Protein AF-A0A3S4IBF2-F1 (afdb_monomer_lite)

Sequence (75 aa):
TWSQAMRRTILPQAGRVAVPPLSNTFISLVKDTSLAAAITVPEMFQAAQRIVATTYEPLILYVEAAALYLALSSV

Structure (mmCIF, N/CA/C/O backbone):
data_AF-A0A3S4IBF2-F1
#
_entry.id   AF-A0A3S4IBF2-F1
#
loop_
_atom_site.group_PDB
_atom_site.id
_atom_site.type_symbol
_atom_site.label_atom_id
_atom_site.label_alt_id
_atom_site.label_comp_id
_atom_site.label_asym_id
_atom_site.label_entity_id
_atom_site.label_seq_id
_atom_site.pdbx_PDB_ins_code
_atom_site.Cartn_x
_atom_site.Cartn_y
_atom_site.Cartn_z
_atom_site.occupancy
_atom_site.B_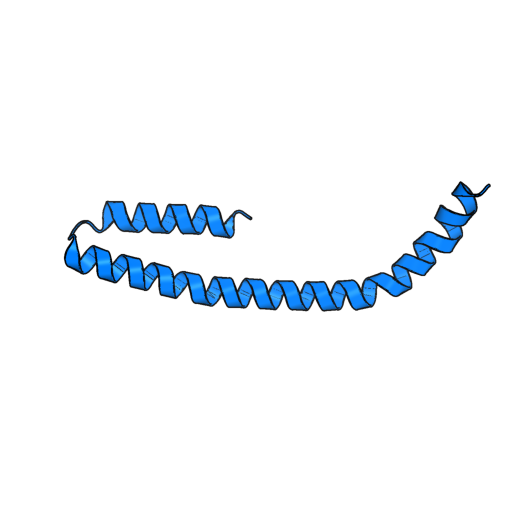iso_or_equiv
_atom_site.auth_seq_id
_atom_site.auth_comp_id
_atom_site.auth_asym_id
_atom_site.auth_atom_id
_atom_site.pdbx_PDB_model_num
ATOM 1 N N . THR A 1 1 ? 9.900 7.734 -39.296 1.00 84.94 1 THR A N 1
ATOM 2 C CA . THR A 1 1 ? 9.497 8.928 -38.505 1.00 84.94 1 THR A CA 1
ATOM 3 C C . THR A 1 1 ? 9.886 8.769 -37.042 1.00 84.94 1 THR A C 1
ATOM 5 O O . THR A 1 1 ? 10.008 7.644 -36.571 1.00 84.94 1 THR A O 1
ATOM 8 N N . TRP A 1 2 ? 10.084 9.873 -36.314 1.00 86.19 2 TRP A N 1
ATOM 9 C CA . TRP A 1 2 ? 10.502 9.883 -34.897 1.00 86.19 2 TRP A CA 1
ATOM 10 C C . TRP A 1 2 ? 9.578 9.043 -33.990 1.00 86.19 2 TRP A C 1
ATOM 12 O O . TRP A 1 2 ? 10.033 8.272 -33.149 1.00 86.19 2 TRP A O 1
ATOM 22 N N . SER A 1 3 ? 8.269 9.091 -34.253 1.00 90.56 3 SER A N 1
ATOM 23 C CA . SER A 1 3 ? 7.250 8.273 -33.581 1.00 90.56 3 SER A CA 1
ATOM 24 C C . SER A 1 3 ? 7.414 6.763 -33.811 1.00 90.56 3 SER A C 1
ATOM 26 O O . SER A 1 3 ? 7.174 5.965 -32.906 1.00 90.56 3 SER A O 1
ATOM 28 N N . GLN A 1 4 ? 7.862 6.356 -35.002 1.00 90.19 4 GLN A N 1
ATOM 29 C CA . GLN A 1 4 ? 8.154 4.959 -35.342 1.00 90.19 4 GLN A CA 1
ATOM 30 C C . GLN A 1 4 ? 9.373 4.434 -34.576 1.00 90.19 4 GLN A C 1
ATOM 32 O O . GLN A 1 4 ? 9.319 3.324 -34.046 1.00 90.19 4 GLN A O 1
ATOM 37 N N . ALA A 1 5 ? 10.440 5.235 -34.485 1.00 87.94 5 ALA A N 1
ATOM 38 C CA . ALA A 1 5 ? 11.651 4.885 -33.742 1.00 87.94 5 ALA A CA 1
ATOM 39 C C . ALA A 1 5 ? 11.379 4.786 -32.230 1.00 87.94 5 ALA A C 1
ATOM 41 O O . ALA A 1 5 ? 11.799 3.828 -31.582 1.00 87.94 5 ALA A O 1
ATOM 42 N N . MET A 1 6 ? 10.596 5.721 -31.682 1.00 91.81 6 MET A N 1
ATOM 43 C CA . MET A 1 6 ? 10.204 5.702 -30.273 1.00 91.81 6 MET A CA 1
ATOM 44 C C . MET A 1 6 ? 9.405 4.439 -29.913 1.00 91.81 6 MET A C 1
ATOM 46 O O . MET A 1 6 ? 9.752 3.739 -28.964 1.00 91.81 6 MET A O 1
ATOM 50 N N . ARG A 1 7 ? 8.372 4.096 -30.698 1.00 90.81 7 ARG A N 1
ATOM 51 C CA . ARG A 1 7 ? 7.518 2.923 -30.429 1.00 90.81 7 ARG A CA 1
ATOM 52 C C . ARG A 1 7 ? 8.211 1.580 -30.627 1.00 90.81 7 ARG A C 1
ATOM 54 O O . ARG A 1 7 ? 7.936 0.656 -29.872 1.00 90.81 7 ARG A O 1
ATOM 61 N N . ARG A 1 8 ? 9.037 1.441 -31.667 1.00 91.19 8 ARG A N 1
ATOM 62 C CA . ARG A 1 8 ? 9.594 0.133 -32.057 1.00 91.19 8 ARG A CA 1
ATOM 63 C C . ARG A 1 8 ? 10.970 -0.150 -31.472 1.00 91.19 8 ARG A C 1
ATOM 65 O O . ARG A 1 8 ? 11.322 -1.317 -31.348 1.00 91.19 8 ARG A O 1
ATOM 72 N N . THR A 1 9 ? 11.719 0.885 -31.102 1.00 88.25 9 THR A N 1
ATOM 73 C CA . THR A 1 9 ? 13.109 0.734 -30.661 1.00 88.25 9 THR A CA 1
ATOM 74 C C . THR A 1 9 ? 13.275 1.190 -29.219 1.00 88.25 9 THR A C 1
ATOM 76 O O . THR A 1 9 ? 13.650 0.390 -28.370 1.00 88.25 9 THR A O 1
ATOM 79 N N . ILE A 1 10 ? 12.938 2.445 -28.916 1.00 91.75 10 ILE A N 1
ATOM 80 C CA . ILE A 1 10 ? 13.301 3.067 -27.634 1.00 91.75 10 ILE A CA 1
ATOM 81 C C . ILE A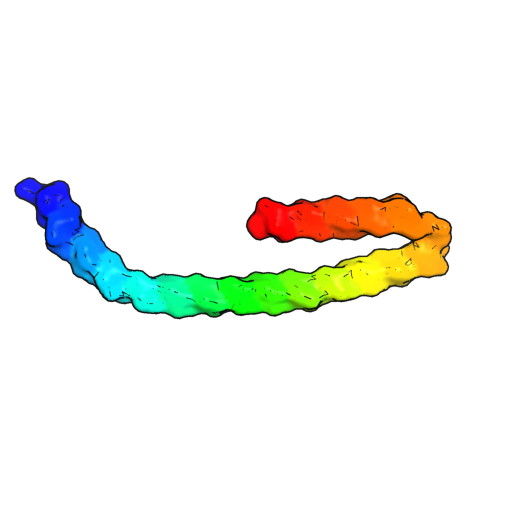 1 10 ? 12.423 2.558 -26.485 1.00 91.75 10 ILE A C 1
ATOM 83 O O . ILE A 1 10 ? 12.955 2.086 -25.487 1.00 91.75 10 ILE A O 1
ATOM 87 N N . LEU A 1 11 ? 11.092 2.588 -26.618 1.00 91.50 11 LEU A N 1
ATOM 88 C CA . LEU A 1 11 ? 10.172 2.121 -25.569 1.00 91.50 11 LEU A CA 1
ATOM 89 C C . LEU A 1 11 ? 10.367 0.644 -25.171 1.00 91.50 11 LEU A C 1
ATOM 91 O O . LEU A 1 11 ? 10.461 0.376 -23.974 1.00 91.50 11 LEU A O 1
ATOM 95 N N . PRO A 1 12 ? 10.465 -0.327 -26.102 1.00 91.38 12 PRO A N 1
ATOM 96 C CA . PRO A 1 12 ? 10.681 -1.722 -25.716 1.00 91.38 12 PRO A CA 1
ATOM 97 C C . PRO A 1 12 ? 12.068 -1.969 -25.104 1.00 91.38 12 PRO A C 1
ATOM 99 O O . PRO A 1 12 ? 12.202 -2.838 -24.243 1.00 91.38 12 PRO A O 1
ATOM 102 N N . GLN A 1 13 ? 13.096 -1.207 -25.496 1.00 89.81 13 GLN A N 1
ATOM 103 C CA . GLN A 1 13 ? 14.425 -1.289 -24.877 1.00 89.81 13 GLN A CA 1
ATOM 104 C C . GLN A 1 13 ? 14.428 -0.673 -23.474 1.00 89.81 13 GLN A C 1
ATOM 106 O O . GLN A 1 13 ? 14.864 -1.319 -22.523 1.00 89.81 13 GLN A O 1
ATOM 111 N N . ALA A 1 14 ? 13.869 0.530 -23.327 1.00 91.00 14 ALA A N 1
ATOM 112 C CA . ALA A 1 14 ? 13.730 1.210 -22.045 1.00 91.00 14 ALA A CA 1
ATOM 113 C C . ALA A 1 14 ? 12.887 0.391 -21.059 1.00 91.00 14 ALA A C 1
ATOM 115 O O . ALA A 1 14 ? 13.275 0.246 -19.906 1.00 91.00 14 ALA A O 1
ATOM 116 N N . GLY A 1 15 ? 11.788 -0.220 -21.518 1.00 92.06 15 GLY A N 1
ATOM 117 C CA . GLY A 1 15 ? 10.957 -1.103 -20.699 1.00 92.06 15 GLY A CA 1
ATOM 118 C C . GLY A 1 15 ? 11.733 -2.303 -20.152 1.00 92.06 15 GLY A C 1
ATOM 119 O O . GLY A 1 15 ? 11.663 -2.581 -18.961 1.00 92.06 15 GLY A O 1
ATOM 120 N N . ARG A 1 16 ? 12.546 -2.979 -20.973 1.00 90.38 16 ARG A N 1
ATOM 121 C CA . ARG A 1 16 ? 13.367 -4.115 -20.506 1.00 90.38 16 ARG A CA 1
ATOM 122 C C . ARG A 1 16 ? 14.410 -3.724 -19.456 1.00 90.38 16 ARG A C 1
ATOM 124 O O . ARG A 1 16 ? 14.725 -4.544 -18.603 1.00 90.38 16 ARG A O 1
ATOM 131 N N . VAL A 1 17 ? 14.926 -2.496 -19.512 1.00 92.00 17 VAL A N 1
ATOM 132 C CA . VAL A 1 17 ? 15.909 -1.980 -18.543 1.00 92.00 17 VAL A CA 1
ATOM 133 C C . VAL A 1 17 ? 15.235 -1.446 -17.276 1.00 92.00 17 VAL A C 1
ATOM 135 O O . VAL A 1 17 ? 15.753 -1.646 -16.183 1.00 92.00 17 VAL A O 1
ATOM 138 N N . ALA A 1 18 ? 14.078 -0.794 -17.402 1.00 92.44 18 ALA A N 1
ATOM 139 C CA . ALA A 1 18 ? 13.377 -0.164 -16.285 1.00 92.44 18 ALA A CA 1
ATOM 140 C C . ALA A 1 18 ? 12.519 -1.143 -15.468 1.00 92.44 18 ALA A C 1
ATOM 142 O O . ALA A 1 18 ? 12.372 -0.959 -14.263 1.00 92.44 18 ALA A O 1
ATOM 143 N N . VAL A 1 19 ? 11.966 -2.194 -16.084 1.00 92.12 19 VAL A N 1
ATOM 144 C CA . VAL A 1 19 ? 11.083 -3.154 -15.393 1.00 92.12 19 VAL A CA 1
ATOM 145 C C . VAL A 1 19 ? 11.769 -3.855 -14.209 1.00 92.12 19 VAL A C 1
ATOM 147 O O . VAL A 1 19 ? 11.156 -3.888 -13.141 1.00 92.12 19 VAL A O 1
ATOM 150 N N . PRO A 1 20 ? 13.011 -4.376 -14.312 1.00 91.12 20 PRO A N 1
ATOM 151 C CA . PRO A 1 20 ? 13.671 -5.026 -13.177 1.00 91.12 20 PRO A CA 1
ATOM 152 C C . PRO A 1 20 ? 13.851 -4.127 -11.933 1.00 91.12 20 PRO A C 1
ATOM 154 O O . PRO A 1 20 ? 13.401 -4.535 -10.860 1.00 91.12 20 PRO A O 1
ATOM 157 N N . PRO A 1 21 ? 14.434 -2.909 -12.016 1.00 93.25 21 PRO A N 1
ATOM 158 C CA . PRO A 1 21 ? 14.569 -2.040 -10.847 1.00 93.25 21 PRO A CA 1
ATOM 159 C C . PRO A 1 21 ? 13.219 -1.530 -10.330 1.00 93.25 21 PRO A C 1
ATOM 161 O O . PRO A 1 21 ? 13.018 -1.517 -9.118 1.00 93.25 21 PRO A O 1
ATOM 164 N N . LEU A 1 22 ? 12.265 -1.195 -11.210 1.00 92.56 22 LEU A N 1
ATOM 165 C CA . LEU A 1 22 ? 10.919 -0.786 -10.785 1.00 92.56 22 LEU A CA 1
ATOM 166 C C . LEU A 1 22 ? 10.194 -1.899 -10.025 1.00 92.56 22 LEU A C 1
ATOM 168 O O . LEU A 1 22 ? 9.531 -1.621 -9.031 1.00 92.56 22 LEU A O 1
ATOM 172 N N . SER A 1 23 ? 10.353 -3.154 -10.448 1.00 92.44 23 SER A N 1
ATOM 173 C CA . SER A 1 23 ? 9.768 -4.306 -9.752 1.00 92.44 23 SER A CA 1
ATOM 174 C C . SER A 1 23 ? 10.381 -4.488 -8.366 1.00 92.44 23 SER A C 1
ATOM 176 O O . SER A 1 23 ? 9.669 -4.767 -7.407 1.00 92.44 23 SER A O 1
ATOM 178 N N . ASN A 1 24 ? 11.693 -4.281 -8.236 1.00 91.50 24 ASN A N 1
ATOM 179 C CA . ASN A 1 24 ? 12.361 -4.349 -6.940 1.00 91.50 24 ASN A CA 1
ATOM 180 C C . ASN A 1 24 ? 11.879 -3.234 -5.994 1.00 91.50 24 ASN A C 1
ATOM 182 O O . ASN A 1 24 ? 11.529 -3.501 -4.845 1.00 91.50 24 ASN A O 1
ATOM 186 N N . THR A 1 25 ? 11.782 -1.996 -6.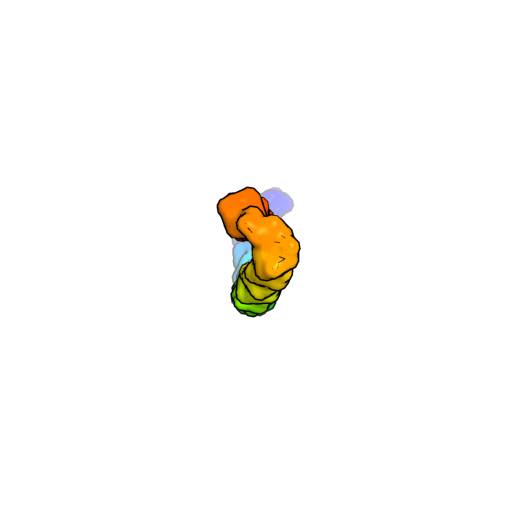490 1.00 92.81 25 THR A N 1
ATOM 187 C CA . THR A 1 25 ? 11.226 -0.872 -5.723 1.00 92.81 25 THR A CA 1
ATOM 188 C C . THR A 1 25 ? 9.764 -1.110 -5.352 1.00 92.81 25 THR A C 1
ATOM 190 O O . THR A 1 25 ? 9.392 -0.870 -4.210 1.00 92.81 25 THR A O 1
ATOM 193 N N . PHE A 1 26 ? 8.947 -1.639 -6.265 1.00 92.00 26 PHE A N 1
ATOM 194 C CA . PHE A 1 26 ? 7.557 -1.998 -5.985 1.00 92.00 26 PHE A CA 1
ATOM 195 C C . PHE A 1 26 ? 7.451 -3.025 -4.850 1.00 92.00 26 PHE A C 1
ATOM 197 O O . PHE A 1 26 ? 6.671 -2.832 -3.923 1.00 92.00 26 PHE A O 1
ATOM 204 N N . ILE A 1 27 ? 8.276 -4.076 -4.869 1.00 89.56 27 ILE A N 1
ATOM 205 C CA . ILE A 1 27 ? 8.311 -5.075 -3.791 1.00 89.56 27 ILE A CA 1
ATOM 206 C C . ILE A 1 27 ? 8.727 -4.439 -2.457 1.00 89.56 27 ILE A C 1
ATOM 208 O O . ILE A 1 27 ? 8.155 -4.790 -1.426 1.00 89.56 27 ILE A O 1
ATOM 212 N N . SER A 1 28 ? 9.698 -3.518 -2.456 1.00 91.38 28 SER A N 1
ATOM 213 C CA . SER A 1 28 ? 10.084 -2.788 -1.239 1.00 91.38 28 SER A CA 1
ATOM 214 C C . SER A 1 28 ? 8.925 -1.953 -0.709 1.00 91.38 28 SER A C 1
ATOM 216 O O . SER A 1 28 ? 8.561 -2.100 0.449 1.00 91.38 28 SER A O 1
ATOM 218 N N . LEU A 1 29 ? 8.277 -1.169 -1.575 1.00 90.06 29 LEU A N 1
ATOM 219 C CA . LEU A 1 29 ? 7.140 -0.333 -1.197 1.00 90.06 29 LEU A CA 1
ATOM 220 C C . LEU A 1 29 ? 5.993 -1.165 -0.622 1.00 90.06 29 LEU A C 1
ATOM 222 O O . LEU A 1 29 ? 5.451 -0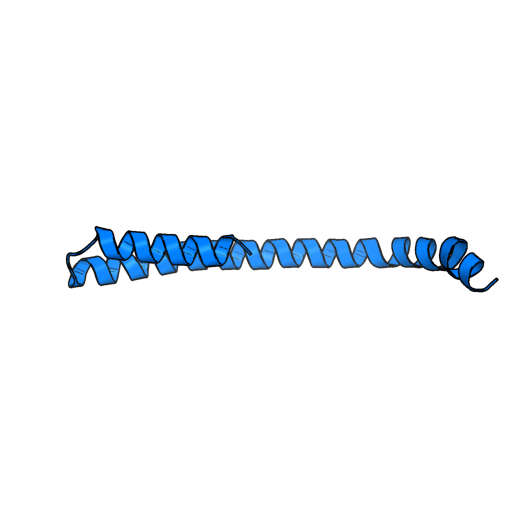.793 0.409 1.00 90.06 29 LEU A O 1
ATOM 226 N N . VAL A 1 30 ? 5.663 -2.309 -1.230 1.00 87.88 30 VAL A N 1
ATOM 227 C CA . VAL A 1 30 ? 4.636 -3.224 -0.702 1.00 87.88 30 VAL A CA 1
ATOM 228 C C . VAL A 1 30 ? 5.005 -3.744 0.690 1.00 87.88 30 VAL A C 1
ATOM 230 O O . VAL A 1 30 ? 4.134 -3.857 1.551 1.00 87.88 30 VAL A O 1
ATOM 233 N N . LYS A 1 31 ? 6.280 -4.067 0.937 1.00 81.12 31 LYS A N 1
ATOM 234 C CA . LYS A 1 31 ? 6.739 -4.500 2.266 1.00 81.12 31 LYS A CA 1
ATOM 235 C C . LYS A 1 31 ? 6.666 -3.367 3.282 1.00 81.12 31 LYS A C 1
ATOM 237 O O . LYS A 1 31 ? 6.169 -3.593 4.381 1.00 81.12 31 LYS A O 1
ATOM 242 N N . ASP A 1 32 ? 7.121 -2.178 2.908 1.00 86.50 32 ASP A N 1
ATOM 243 C CA . ASP A 1 32 ? 7.163 -1.009 3.782 1.00 86.50 32 ASP A CA 1
ATOM 244 C C . ASP A 1 32 ? 5.743 -0.554 4.159 1.00 86.50 32 ASP A C 1
ATOM 246 O O . ASP A 1 32 ? 5.469 -0.312 5.335 1.00 86.50 32 ASP A O 1
ATOM 250 N N . THR A 1 33 ? 4.803 -0.530 3.203 1.00 85.50 33 THR A N 1
ATOM 251 C CA . THR A 1 33 ? 3.392 -0.198 3.471 1.00 85.50 33 THR A CA 1
ATOM 252 C C . THR A 1 33 ? 2.688 -1.277 4.285 1.00 85.50 33 THR A C 1
ATOM 254 O O . THR A 1 33 ? 1.959 -0.946 5.218 1.00 85.50 33 THR A O 1
ATOM 257 N N . SER A 1 34 ? 2.934 -2.560 3.998 1.00 83.69 34 SER A N 1
ATOM 258 C CA . SER A 1 34 ? 2.352 -3.664 4.774 1.00 83.69 34 SER A CA 1
ATOM 259 C C . SER A 1 34 ? 2.866 -3.677 6.213 1.00 83.69 34 SER A C 1
ATOM 261 O O . SER A 1 34 ? 2.087 -3.894 7.136 1.00 83.69 34 SER A O 1
ATOM 263 N N . LEU A 1 35 ? 4.164 -3.430 6.420 1.00 82.38 35 LEU A N 1
ATOM 264 C CA . LEU A 1 35 ? 4.769 -3.355 7.749 1.00 82.38 35 LEU A CA 1
ATOM 265 C C . LEU A 1 35 ? 4.238 -2.153 8.531 1.00 82.38 35 LEU A C 1
ATOM 267 O O . LEU A 1 35 ? 3.863 -2.310 9.691 1.00 82.38 35 LEU A O 1
ATOM 271 N N . ALA A 1 36 ? 4.155 -0.981 7.896 1.00 82.56 36 ALA A N 1
ATOM 272 C CA . ALA A 1 36 ? 3.564 0.200 8.513 1.00 82.56 36 ALA A CA 1
ATOM 273 C C . ALA A 1 36 ? 2.104 -0.067 8.916 1.00 82.56 36 ALA A C 1
ATOM 275 O O . ALA A 1 36 ? 1.768 0.053 10.092 1.00 82.56 36 ALA A O 1
ATOM 276 N N . ALA A 1 37 ? 1.265 -0.542 7.988 1.00 78.19 37 ALA A N 1
ATOM 277 C CA . ALA A 1 37 ? -0.140 -0.847 8.257 1.00 78.19 37 ALA A CA 1
ATOM 278 C C . ALA A 1 37 ? -0.320 -1.909 9.359 1.00 78.19 37 ALA A C 1
ATOM 280 O O . ALA A 1 37 ? -1.179 -1.759 10.229 1.00 78.19 37 ALA A O 1
ATOM 281 N N . ALA A 1 38 ? 0.507 -2.958 9.370 1.00 79.81 38 ALA A N 1
ATOM 282 C CA . ALA A 1 38 ? 0.450 -4.011 10.383 1.00 79.81 38 ALA A CA 1
ATOM 283 C C . ALA A 1 38 ? 0.793 -3.521 11.800 1.00 79.81 38 ALA A C 1
ATOM 285 O O . ALA A 1 38 ? 0.329 -4.127 12.762 1.00 79.81 38 ALA A O 1
ATOM 286 N N . ILE A 1 39 ? 1.579 -2.448 11.943 1.00 80.56 39 ILE A N 1
ATOM 287 C CA . ILE A 1 39 ? 1.920 -1.843 13.241 1.00 80.56 39 ILE A CA 1
ATOM 288 C C . ILE A 1 39 ? 0.863 -0.813 13.658 1.00 80.56 39 ILE A C 1
ATOM 290 O O . ILE A 1 39 ? 0.406 -0.823 14.802 1.00 80.56 39 ILE A O 1
ATOM 294 N N . THR A 1 40 ? 0.415 0.036 12.729 1.00 80.38 40 THR A N 1
ATOM 295 C CA . THR A 1 40 ? -0.534 1.117 13.035 1.00 80.38 40 THR A CA 1
ATOM 296 C C . THR A 1 40 ? -1.902 0.585 13.474 1.00 80.38 40 THR A C 1
ATOM 298 O O . THR A 1 40 ? -2.559 1.190 14.318 1.00 80.38 40 THR A O 1
ATOM 301 N N . VAL A 1 41 ? -2.340 -0.567 12.950 1.00 78.12 41 VAL A N 1
ATOM 302 C CA . VAL A 1 41 ? -3.648 -1.156 13.292 1.00 78.12 41 VAL A CA 1
ATOM 303 C C . VAL A 1 41 ? -3.734 -1.604 14.763 1.00 78.12 41 VAL A C 1
ATOM 305 O O . VAL A 1 41 ? -4.648 -1.152 15.457 1.00 78.12 41 VAL A O 1
ATOM 308 N N . PRO A 1 42 ? -2.810 -2.432 15.293 1.00 81.25 42 PRO A N 1
ATOM 309 C CA . PRO A 1 42 ? -2.759 -2.756 16.717 1.00 81.25 42 PRO A CA 1
ATOM 310 C C . PRO A 1 42 ? -2.601 -1.532 17.621 1.00 81.25 42 PRO A C 1
ATOM 312 O O . PRO A 1 42 ? -3.227 -1.481 18.680 1.00 81.25 42 PRO A O 1
ATOM 315 N N . GLU A 1 43 ? -1.784 -0.552 17.223 1.00 82.88 43 GLU A N 1
ATOM 316 C CA . GLU A 1 43 ? -1.587 0.682 17.993 1.00 82.88 43 GLU A CA 1
ATOM 317 C C . GLU A 1 43 ? -2.880 1.496 18.097 1.00 82.88 43 GLU A C 1
ATOM 319 O O . GLU A 1 43 ? -3.267 1.908 19.193 1.00 82.88 43 GLU A O 1
ATOM 324 N N . MET A 1 44 ? -3.594 1.663 16.983 1.00 82.31 44 MET A N 1
ATOM 325 C CA . MET A 1 44 ? -4.881 2.355 16.954 1.00 82.31 44 MET A CA 1
ATOM 326 C C . MET A 1 44 ? -5.940 1.607 17.772 1.00 82.31 44 MET A C 1
ATOM 328 O O . MET A 1 44 ? -6.698 2.226 18.519 1.00 82.31 44 MET A O 1
ATOM 332 N N . PHE A 1 45 ? -5.962 0.275 17.696 1.00 82.62 45 PHE A N 1
ATOM 333 C CA . PHE A 1 45 ? -6.876 -0.537 18.495 1.00 82.62 45 PHE A CA 1
ATOM 334 C C . PHE A 1 45 ? -6.579 -0.431 19.999 1.00 82.62 45 PHE A C 1
ATOM 336 O O . PHE A 1 45 ? -7.500 -0.256 20.798 1.00 82.62 45 PHE A O 1
ATOM 343 N N . GLN A 1 46 ? -5.304 -0.453 20.401 1.00 84.50 46 GLN A N 1
ATOM 344 C CA . GLN A 1 46 ? -4.918 -0.212 21.795 1.00 84.50 46 GLN A CA 1
ATOM 345 C C . GLN A 1 46 ? -5.291 1.198 22.263 1.00 84.50 46 GLN A C 1
ATOM 347 O O . GLN A 1 46 ? -5.761 1.362 23.391 1.00 84.50 46 GLN A O 1
ATOM 352 N N . ALA A 1 47 ? -5.094 2.216 21.422 1.00 83.25 47 ALA A N 1
ATOM 353 C CA . ALA A 1 47 ? -5.492 3.584 21.738 1.00 83.25 47 ALA A CA 1
ATOM 354 C C . ALA A 1 47 ? -7.011 3.685 21.951 1.00 83.25 47 ALA A C 1
ATOM 356 O O . ALA A 1 47 ? -7.446 4.243 22.960 1.00 83.25 47 ALA A O 1
ATOM 357 N N . ALA A 1 48 ? -7.807 3.061 21.077 1.00 82.00 48 ALA A N 1
ATOM 358 C CA . ALA A 1 48 ? -9.255 2.984 21.232 1.00 82.00 48 ALA A CA 1
ATOM 359 C C . ALA A 1 48 ? -9.643 2.297 22.552 1.00 82.00 48 ALA A C 1
ATOM 361 O O . ALA A 1 48 ? -10.430 2.847 23.317 1.00 82.00 48 ALA A O 1
ATOM 362 N N . GLN A 1 49 ? -9.036 1.154 22.891 1.00 83.12 49 GLN A N 1
ATOM 363 C CA . GLN A 1 49 ? -9.306 0.460 24.158 1.00 83.12 49 GLN A CA 1
ATOM 364 C C . GLN A 1 49 ? -8.985 1.310 25.397 1.00 83.12 49 GLN A C 1
ATOM 366 O O . GLN A 1 49 ? -9.740 1.277 26.370 1.00 83.12 49 GLN A O 1
ATOM 371 N N . ARG A 1 50 ? -7.898 2.096 25.373 1.00 83.94 50 ARG A N 1
ATOM 372 C CA . ARG A 1 50 ? -7.553 3.011 26.478 1.00 83.94 50 ARG A CA 1
ATOM 373 C C . ARG A 1 50 ? -8.615 4.085 26.681 1.00 83.94 50 ARG A C 1
ATOM 375 O O . ARG A 1 50 ? -8.965 4.374 27.820 1.00 83.94 50 ARG A O 1
ATOM 382 N N . ILE A 1 51 ? -9.132 4.651 25.595 1.00 81.00 51 ILE A N 1
ATOM 383 C CA . ILE A 1 51 ? -10.174 5.680 25.654 1.00 81.00 51 ILE A CA 1
ATOM 384 C C . ILE A 1 51 ? -11.525 5.060 26.048 1.00 81.00 51 ILE A C 1
ATOM 386 O O . ILE A 1 51 ? -12.268 5.642 26.835 1.00 81.00 51 ILE A O 1
ATOM 390 N N . VAL A 1 52 ? -11.840 3.847 25.587 1.00 84.44 52 VAL A N 1
ATOM 391 C CA . VAL A 1 52 ? -13.035 3.111 26.036 1.00 84.44 52 VAL A CA 1
ATOM 392 C C . VAL A 1 52 ? -12.989 2.852 27.545 1.00 84.44 52 VAL A C 1
ATOM 394 O O . VAL A 1 52 ? -14.011 3.002 28.211 1.00 84.44 52 VAL A O 1
ATOM 397 N N . ALA A 1 53 ? -11.820 2.526 28.104 1.00 78.88 53 ALA A N 1
ATOM 398 C CA . ALA A 1 53 ? -11.663 2.293 29.541 1.00 78.88 53 ALA A CA 1
ATOM 399 C C . ALA A 1 53 ? -11.921 3.546 30.403 1.00 78.88 53 ALA A C 1
ATOM 401 O O . ALA A 1 53 ? -12.258 3.411 31.578 1.00 78.88 53 ALA A O 1
ATOM 402 N N . THR A 1 54 ? -11.781 4.752 29.843 1.00 80.88 54 THR A N 1
ATOM 403 C CA . THR A 1 54 ? -12.068 6.014 30.547 1.00 80.88 54 THR A CA 1
ATOM 404 C C . THR A 1 54 ? -13.461 6.564 30.253 1.00 80.88 54 THR A C 1
ATOM 406 O O . THR A 1 54 ? -14.052 7.207 31.118 1.00 80.88 54 THR A O 1
ATOM 409 N N . THR A 1 55 ? -13.988 6.316 29.053 1.00 78.88 55 THR A N 1
ATOM 410 C CA . THR A 1 55 ? -15.235 6.927 28.559 1.00 78.88 55 THR A CA 1
ATOM 411 C C . THR A 1 55 ? -16.446 6.007 28.743 1.00 78.88 55 THR A C 1
ATOM 413 O O . THR A 1 55 ? -17.575 6.477 28.722 1.00 78.88 55 THR A O 1
ATOM 416 N N . TYR A 1 56 ? -16.234 4.700 28.945 1.00 74.88 56 TYR A N 1
ATOM 417 C CA . TYR A 1 56 ? -17.271 3.662 29.075 1.00 74.88 56 TYR A CA 1
ATOM 418 C C . TYR A 1 56 ? -18.269 3.575 27.899 1.00 74.88 56 TYR A C 1
ATOM 420 O O . TYR A 1 56 ? -19.280 2.882 28.000 1.00 74.88 56 TYR A O 1
ATOM 428 N N . GLU A 1 57 ? -17.962 4.197 26.756 1.00 78.25 57 GLU A N 1
ATOM 429 C CA . GLU A 1 57 ? -18.767 4.165 25.527 1.00 78.25 57 GLU A CA 1
ATOM 430 C C . GLU A 1 57 ? -18.056 3.388 24.397 1.00 78.25 57 GLU A C 1
ATOM 432 O O . GLU A 1 57 ? -17.503 3.978 23.468 1.00 78.25 57 GLU A O 1
ATOM 437 N N . PRO A 1 58 ? -18.048 2.041 24.436 1.00 76.06 58 PRO A N 1
ATOM 438 C CA . PRO A 1 58 ? -17.319 1.217 23.469 1.00 76.06 58 PRO A CA 1
ATOM 439 C C . PRO A 1 58 ? -17.871 1.297 22.042 1.00 76.06 58 PRO A C 1
ATOM 441 O O . PRO A 1 58 ? -17.116 1.176 21.081 1.00 76.06 58 PRO A O 1
ATOM 444 N N . LEU A 1 59 ? -19.185 1.484 21.886 1.00 80.75 59 LEU A N 1
ATOM 445 C CA . LEU A 1 59 ? -19.844 1.385 20.583 1.00 80.75 59 LEU A CA 1
ATOM 446 C C . LEU A 1 59 ? -19.446 2.535 19.650 1.00 80.75 59 LEU A C 1
ATOM 448 O O . LEU A 1 59 ? -19.091 2.287 18.502 1.00 80.75 59 LEU A O 1
ATOM 452 N N . ILE A 1 60 ? -19.451 3.772 20.151 1.00 80.62 60 ILE A N 1
ATOM 453 C CA . ILE A 1 60 ? -19.080 4.961 19.368 1.00 80.62 60 ILE A CA 1
ATOM 454 C C . ILE A 1 60 ? -17.594 4.901 18.992 1.00 80.62 60 ILE A C 1
ATOM 456 O O . ILE A 1 60 ? -17.245 5.081 17.826 1.00 80.62 60 ILE A O 1
ATOM 460 N N . LEU A 1 61 ? -16.730 4.547 19.947 1.00 80.75 61 LEU A N 1
ATOM 461 C CA . LEU A 1 61 ? -15.284 4.519 19.737 1.00 80.75 61 LEU A CA 1
ATOM 462 C C . LEU A 1 61 ? -14.811 3.436 18.764 1.00 80.75 61 LEU A C 1
ATOM 464 O O . LEU A 1 61 ? -13.902 3.670 17.967 1.00 80.75 61 LEU A O 1
ATOM 468 N N . TYR A 1 62 ? -15.411 2.246 18.798 1.00 81.31 62 TYR A N 1
ATOM 469 C CA . TYR A 1 62 ? -15.051 1.195 17.846 1.00 81.31 62 TYR A CA 1
ATOM 470 C C . TYR A 1 62 ? -15.565 1.481 16.435 1.00 81.31 62 TYR A C 1
ATOM 472 O O . TYR A 1 62 ? -14.886 1.127 15.473 1.00 81.31 62 TYR A O 1
ATOM 480 N N . VAL A 1 63 ? -16.713 2.153 16.293 1.00 83.88 63 VAL A N 1
ATOM 481 C CA . VAL A 1 63 ? -17.202 2.616 14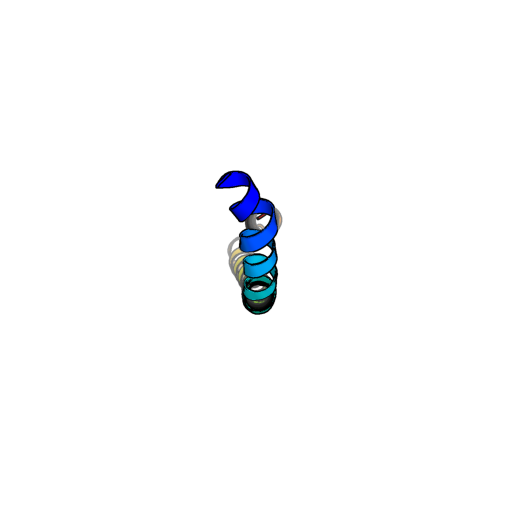.984 1.00 83.88 63 VAL A CA 1
ATOM 482 C C . VAL A 1 63 ? -16.279 3.692 14.409 1.00 83.88 63 VAL A C 1
ATOM 484 O O . VAL A 1 63 ? -15.943 3.629 13.228 1.00 83.88 63 VAL A O 1
ATOM 487 N N . GLU A 1 64 ? -15.812 4.633 15.230 1.00 83.62 64 GLU A N 1
ATOM 488 C CA . GLU A 1 64 ? -14.853 5.662 14.812 1.00 83.62 64 GLU A CA 1
ATOM 489 C C . GLU A 1 64 ? -13.505 5.052 14.395 1.00 83.62 64 GLU A C 1
ATOM 491 O O . GLU A 1 64 ? -12.999 5.339 13.308 1.00 83.62 64 GLU A O 1
ATOM 496 N N . ALA A 1 65 ? -12.962 4.128 15.194 1.00 83.56 65 ALA A N 1
ATOM 497 C CA . ALA A 1 65 ? -11.741 3.401 14.849 1.00 83.56 65 ALA A CA 1
ATOM 498 C C . ALA A 1 65 ? -11.901 2.568 13.561 1.00 83.56 65 ALA A C 1
ATOM 500 O O . ALA A 1 65 ? -10.989 2.524 12.734 1.00 83.56 65 ALA A O 1
ATOM 501 N N . ALA A 1 66 ? -13.064 1.940 13.354 1.00 82.25 66 ALA A N 1
ATOM 502 C CA . ALA A 1 66 ? -13.368 1.205 12.129 1.00 82.25 66 ALA A CA 1
ATOM 503 C C . ALA A 1 66 ? -13.472 2.132 10.906 1.00 82.25 66 ALA A C 1
ATOM 505 O O . ALA A 1 66 ? -12.974 1.782 9.837 1.00 82.25 66 ALA A O 1
ATOM 506 N N . ALA A 1 67 ? -14.063 3.321 11.052 1.00 83.88 67 ALA A N 1
ATOM 507 C CA . ALA A 1 67 ? -14.142 4.317 9.985 1.00 83.88 67 ALA A CA 1
ATOM 508 C C . ALA A 1 67 ? -12.755 4.865 9.605 1.00 83.88 67 ALA A C 1
ATOM 510 O O . ALA A 1 67 ? -12.444 4.974 8.418 1.00 83.88 67 ALA A O 1
ATOM 511 N N . LEU A 1 68 ? -11.898 5.142 10.594 1.00 80.62 68 LEU A N 1
ATOM 512 C CA . LEU A 1 68 ? -10.508 5.556 10.373 1.00 80.62 68 LEU A CA 1
ATOM 513 C C . LEU A 1 68 ? -9.686 4.455 9.691 1.00 80.62 68 LEU A C 1
ATOM 515 O O . LEU A 1 68 ? -8.941 4.736 8.752 1.00 80.62 68 LEU A O 1
ATOM 519 N N . TYR A 1 69 ? -9.865 3.196 10.105 1.00 80.25 69 TYR A N 1
ATOM 520 C CA . TYR A 1 69 ? -9.235 2.051 9.446 1.00 80.25 69 TYR A CA 1
ATOM 521 C C . TYR A 1 69 ? -9.695 1.889 7.991 1.00 80.25 69 TYR A C 1
ATOM 523 O O . TYR A 1 69 ? -8.879 1.655 7.097 1.00 80.25 69 TYR A O 1
ATOM 531 N N . LEU A 1 70 ? -10.999 2.028 7.737 1.00 80.56 70 LEU A N 1
ATOM 532 C CA . LEU A 1 70 ? -11.562 1.953 6.392 1.00 80.56 70 LEU A CA 1
ATOM 533 C C . LEU A 1 70 ? -10.982 3.059 5.501 1.00 80.56 70 LEU A C 1
ATOM 535 O O . LEU A 1 70 ? -10.542 2.773 4.393 1.00 80.56 70 LEU A O 1
ATOM 539 N N . ALA A 1 71 ? -10.911 4.296 5.999 1.00 78.25 71 ALA A N 1
ATOM 540 C CA . ALA A 1 71 ? -10.325 5.413 5.265 1.00 78.25 71 ALA A CA 1
ATOM 541 C C . ALA A 1 71 ? -8.846 5.166 4.925 1.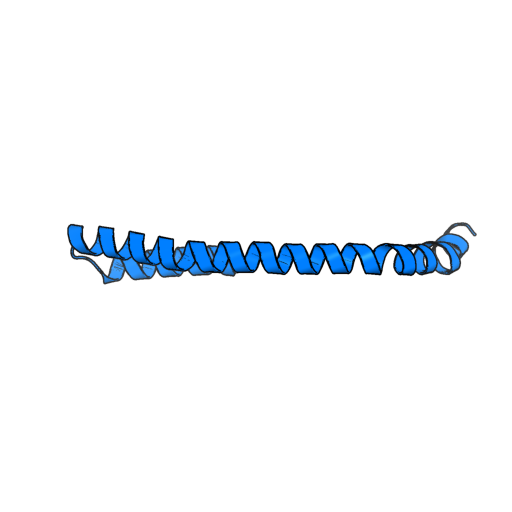00 78.25 71 ALA A C 1
ATOM 543 O O . ALA A 1 71 ? -8.445 5.379 3.782 1.00 78.25 71 ALA A O 1
ATOM 544 N N . LEU A 1 72 ? -8.059 4.662 5.884 1.00 73.31 72 LEU A N 1
ATOM 545 C CA . LEU A 1 72 ? -6.633 4.383 5.696 1.00 73.31 72 LEU A CA 1
ATOM 546 C C . LEU A 1 72 ? -6.371 3.201 4.747 1.00 73.31 72 LEU A C 1
ATOM 548 O O . LEU A 1 72 ? -5.413 3.246 3.985 1.00 73.31 72 LEU A O 1
ATOM 552 N N . SER A 1 73 ? -7.197 2.150 4.796 1.00 70.69 73 SER A N 1
ATOM 553 C CA . SER A 1 73 ? -7.022 0.939 3.971 1.00 70.69 73 SER A CA 1
ATOM 554 C C . SER A 1 73 ? -7.678 1.008 2.590 1.00 70.69 73 SER A C 1
ATOM 556 O O . SER A 1 73 ? -7.349 0.204 1.724 1.00 70.69 73 SER A O 1
ATOM 558 N N . SER A 1 74 ? -8.607 1.943 2.369 1.00 72.19 74 SER A N 1
ATOM 559 C CA . SER A 1 74 ? -9.262 2.146 1.066 1.00 72.19 74 SER A CA 1
ATOM 560 C C . SER A 1 74 ? -8.384 2.844 0.012 1.00 72.19 74 SER A C 1
ATOM 562 O O . SER A 1 74 ? -8.848 3.054 -1.110 1.00 72.19 74 SER A O 1
ATOM 564 N N . VAL A 1 75 ? -7.141 3.193 0.366 1.00 48.72 75 VAL A N 1
ATOM 565 C CA . VAL A 1 75 ? -6.125 3.832 -0.490 1.00 48.72 75 VAL A CA 1
ATOM 566 C C . VAL A 1 75 ? -5.019 2.847 -0.848 1.00 48.72 75 VAL A C 1
ATOM 568 O O . VAL A 1 75 ? -4.579 2.100 0.052 1.00 48.72 75 VAL A O 1
#

Radius of gyration: 22.73 Å; chains: 1; bounding box: 36×15×69 Å

pLDDT: mean 84.32, std 6.97, range [48.72, 93.25]

Secondary structure (DSSP, 8-state):
-HHHHIIIIIHHHHHHHHHHHHHHHHHHHHHHHHHHHHHHHHHHHHHHHHHHHHH--HHHHHHHHHHHHHHHHT-

Foldseek 3Di:
DVVCCCVPPVVVVVCVVPVVVVVVVVVVVVVVVVVVLVVVLVVLVVVLVVVCVVVVDNPVSVVVSVVVNCVSVVD